Protein AF-W1YJF2-F1 (afdb_monomer_lite)

Foldseek 3Di:
DLCVVLLCQVVVQVVVCVVVVNDDPFREAEDAAVLVVCVPDPDLACLVVLVVQLVSCVSSVGQAYHRLADDAPPHDDSSRVRSVVNVVVSPVPHDHD

Radius of gyration: 15.51 Å; chains: 1; bounding box: 35×24×42 Å

pLDDT: mean 97.02, std 1.89, range [85.88, 98.44]

Organism: NCBI:txid408170

Structure (mmCIF, N/CA/C/O backbone):
data_AF-W1YJF2-F1
#
_entry.id   AF-W1YJF2-F1
#
loop_
_atom_site.group_PDB
_atom_site.id
_atom_site.type_symbol
_atom_site.label_atom_id
_atom_site.label_alt_id
_atom_site.label_comp_id
_atom_site.label_asym_id
_atom_site.label_entity_id
_atom_site.label_seq_id
_atom_site.pdbx_PDB_ins_code
_atom_site.Cartn_x
_atom_site.Cartn_y
_atom_site.Cartn_z
_atom_site.occupancy
_atom_site.B_iso_or_equiv
_atom_site.auth_seq_id
_atom_site.auth_comp_id
_atom_site.auth_asym_id
_atom_site.auth_atom_id
_atom_site.pdbx_PDB_model_num
ATOM 1 N N . ARG A 1 1 ? 6.767 -4.707 9.210 1.00 85.88 1 ARG A N 1
ATOM 2 C CA . ARG A 1 1 ? 6.771 -3.390 9.898 1.00 85.88 1 ARG A CA 1
ATOM 3 C C . ARG A 1 1 ? 5.348 -2.876 10.078 1.00 85.88 1 ARG A C 1
ATOM 5 O O . ARG A 1 1 ? 4.975 -2.739 11.224 1.00 85.88 1 ARG A O 1
ATOM 12 N N . ILE A 1 2 ? 4.538 -2.727 9.018 1.00 95.75 2 ILE A N 1
ATOM 13 C CA . ILE A 1 2 ? 3.133 -2.248 9.095 1.00 95.75 2 ILE A CA 1
ATOM 14 C C . ILE A 1 2 ? 2.335 -2.887 10.243 1.00 95.75 2 ILE A C 1
ATOM 16 O O . ILE A 1 2 ? 1.834 -2.173 11.097 1.00 95.75 2 ILE A O 1
ATOM 20 N N . THR A 1 3 ? 2.290 -4.220 10.308 1.00 96.94 3 THR A N 1
ATOM 21 C CA . THR A 1 3 ? 1.519 -4.957 11.325 1.00 96.94 3 THR A CA 1
ATOM 22 C C . THR A 1 3 ? 1.953 -4.705 12.762 1.00 96.94 3 THR A C 1
ATOM 24 O O . THR A 1 3 ? 1.136 -4.861 13.651 1.00 96.94 3 THR A O 1
ATOM 27 N N . LYS A 1 4 ? 3.219 -4.335 12.986 1.00 97.75 4 LYS A N 1
ATOM 28 C CA . LYS A 1 4 ? 3.749 -4.005 14.311 1.00 97.75 4 LYS A CA 1
ATOM 29 C C . LYS A 1 4 ? 3.497 -2.536 14.640 1.00 97.75 4 LYS A C 1
ATOM 31 O O . LYS A 1 4 ? 2.965 -2.223 15.687 1.00 97.75 4 LYS A O 1
ATOM 36 N N . GLU A 1 5 ? 3.854 -1.633 13.727 1.00 97.56 5 GLU A N 1
ATOM 37 C CA . GLU A 1 5 ? 3.728 -0.188 13.974 1.00 97.56 5 GLU A CA 1
ATOM 38 C C . GLU A 1 5 ? 2.262 0.262 14.089 1.00 97.56 5 GLU A C 1
ATOM 40 O O . GLU A 1 5 ? 1.967 1.235 14.774 1.00 97.56 5 GLU A O 1
ATOM 45 N N . ALA A 1 6 ? 1.340 -0.427 13.411 1.00 97.44 6 ALA A N 1
ATOM 46 C CA . ALA A 1 6 ? -0.082 -0.095 13.411 1.00 97.44 6 ALA A CA 1
ATOM 47 C C . ALA A 1 6 ? -0.930 -1.048 14.270 1.00 97.44 6 ALA A C 1
ATOM 49 O O . ALA A 1 6 ? -2.152 -0.997 14.176 1.00 97.44 6 ALA A O 1
ATOM 50 N N . GLU A 1 7 ? -0.320 -1.898 15.107 1.00 97.44 7 GLU A N 1
ATOM 51 C CA . GLU A 1 7 ? -1.028 -2.961 15.844 1.00 97.44 7 GLU A CA 1
ATOM 52 C C . GLU A 1 7 ? -2.164 -2.448 16.748 1.00 97.44 7 GLU A C 1
ATOM 54 O O . GLU A 1 7 ? -3.152 -3.146 16.957 1.00 97.44 7 GLU A O 1
ATOM 59 N N . HIS A 1 8 ? -2.065 -1.203 17.222 1.00 98.06 8 HIS A N 1
ATOM 60 C CA . HIS A 1 8 ? -3.068 -0.555 18.073 1.00 98.06 8 HIS A CA 1
ATOM 61 C C . HIS A 1 8 ? -3.864 0.551 17.365 1.00 98.06 8 HIS A C 1
ATOM 63 O O . HIS A 1 8 ? -4.617 1.274 18.015 1.00 98.06 8 HIS A O 1
ATOM 69 N N . LEU A 1 9 ? -3.700 0.730 16.049 1.00 97.75 9 LEU A N 1
ATOM 70 C CA . LEU A 1 9 ? -4.309 1.849 15.321 1.00 97.75 9 LEU A CA 1
ATOM 71 C C . LEU A 1 9 ? -5.842 1.835 15.413 1.00 97.75 9 LEU A C 1
ATOM 73 O O . LEU A 1 9 ? -6.455 2.868 15.679 1.00 97.75 9 LEU A O 1
ATOM 77 N N . VAL A 1 10 ? -6.456 0.669 15.201 1.00 97.69 10 VAL A N 1
ATOM 78 C CA . VAL A 1 10 ? -7.918 0.522 15.220 1.00 97.69 10 VAL A CA 1
ATOM 79 C C . VAL A 1 10 ? -8.457 0.637 16.642 1.00 97.69 10 VAL A C 1
ATOM 81 O O . VAL A 1 10 ? -9.331 1.467 16.875 1.00 97.69 10 VAL A O 1
ATOM 84 N N . SER A 1 11 ? -7.880 -0.103 17.597 1.00 97.94 11 SER A N 1
ATOM 85 C CA . SER A 1 11 ? -8.327 -0.092 18.998 1.00 97.94 11 SER A CA 1
ATOM 86 C C . SER A 1 11 ? -8.231 1.299 19.624 1.00 97.94 11 SER A C 1
ATOM 88 O O . SER A 1 11 ? -9.158 1.744 20.289 1.00 97.94 11 SER A O 1
ATOM 90 N N . THR A 1 12 ? -7.150 2.032 19.341 1.00 98.00 12 THR A N 1
ATOM 91 C CA . THR A 1 12 ? -6.990 3.413 19.819 1.00 98.00 12 THR A CA 1
ATOM 92 C C . THR A 1 12 ? -8.063 4.328 19.226 1.00 98.00 12 THR A C 1
ATOM 94 O O . THR A 1 12 ? -8.614 5.170 19.929 1.00 98.00 12 THR A O 1
ATOM 97 N N . GLY A 1 13 ? -8.395 4.157 17.941 1.00 97.44 13 GLY A N 1
ATOM 98 C CA . GLY A 1 13 ? -9.493 4.891 17.311 1.00 97.44 13 GLY A CA 1
ATOM 99 C C . GLY A 1 13 ? -10.841 4.612 17.979 1.00 97.44 13 GLY A C 1
ATOM 100 O O . GLY A 1 13 ? -11.582 5.548 18.256 1.00 97.44 13 GLY A O 1
ATOM 101 N N . GLU A 1 14 ? -11.132 3.348 18.285 1.00 97.69 14 GLU A N 1
ATOM 102 C CA . GLU A 1 14 ? -12.375 2.926 18.951 1.00 97.69 14 GLU A CA 1
ATOM 103 C C . GLU A 1 14 ? -12.480 3.404 20.404 1.00 97.69 14 GLU A C 1
ATOM 105 O O . GLU A 1 14 ? -13.575 3.704 20.888 1.00 97.69 14 GLU A O 1
ATOM 110 N N . ASP A 1 15 ? -11.356 3.503 21.111 1.00 98.31 15 ASP A N 1
ATOM 111 C CA . ASP A 1 15 ? -11.323 4.071 22.458 1.00 98.31 15 ASP A CA 1
ATOM 112 C C . ASP A 1 15 ? -11.610 5.582 22.431 1.00 98.31 15 ASP A C 1
ATOM 114 O O . ASP A 1 15 ? -12.428 6.057 23.221 1.00 98.31 15 ASP A O 1
ATOM 118 N N . ILE A 1 16 ? -11.049 6.320 21.462 1.00 98.12 16 ILE A N 1
ATOM 119 C CA . ILE A 1 16 ? -11.351 7.749 21.247 1.00 98.12 16 ILE A CA 1
ATOM 120 C C . ILE A 1 16 ? -12.830 7.944 20.871 1.00 98.12 16 ILE A C 1
ATOM 122 O O . ILE A 1 16 ? -13.489 8.841 21.400 1.00 98.12 16 ILE A O 1
ATOM 126 N N . GLU A 1 17 ? -13.383 7.098 19.992 1.00 97.56 17 GLU A N 1
ATOM 127 C CA . GLU A 1 17 ? -14.812 7.131 19.637 1.00 97.56 17 GLU A CA 1
ATOM 128 C C . GLU A 1 17 ? -15.703 7.007 20.879 1.00 97.56 17 GLU A C 1
ATOM 130 O O . GLU A 1 17 ? -16.702 7.718 21.007 1.00 97.56 17 GLU A O 1
ATOM 135 N N . ARG A 1 18 ? -15.328 6.123 21.811 1.00 97.75 18 ARG A N 1
ATOM 136 C CA . ARG A 1 18 ? -16.067 5.873 23.053 1.00 97.75 18 ARG A CA 1
ATOM 137 C C . ARG A 1 18 ? -15.938 7.013 24.054 1.00 97.75 18 ARG A C 1
ATOM 139 O O . ARG A 1 18 ? -16.922 7.339 24.711 1.00 97.75 18 ARG A O 1
ATOM 146 N N . GLU A 1 19 ? -14.751 7.601 24.172 1.00 98.25 19 GLU A N 1
ATOM 147 C CA . GLU A 1 19 ? -14.483 8.710 25.090 1.00 98.25 19 GLU A CA 1
ATOM 148 C C . GLU A 1 19 ? -15.269 9.967 24.701 1.00 98.25 19 GLU A C 1
ATOM 150 O O . GLU A 1 19 ? -15.900 10.595 25.551 1.00 98.25 19 GLU A O 1
ATOM 155 N N . PHE A 1 20 ? -15.277 10.311 23.412 1.00 97.62 20 PHE A N 1
ATOM 156 C CA . PHE A 1 20 ? -15.893 11.549 22.931 1.00 97.62 20 PHE A CA 1
ATOM 157 C C . PHE A 1 20 ? -17.317 11.368 22.394 1.00 97.62 20 PHE A C 1
ATOM 159 O O . PHE A 1 20 ? -18.003 12.359 22.149 1.00 97.62 20 PHE A O 1
ATOM 166 N N . GLY A 1 21 ? -17.779 10.129 22.196 1.00 96.62 21 GLY A N 1
ATOM 167 C CA . GLY A 1 21 ? -19.102 9.838 21.637 1.00 96.62 21 GLY A CA 1
ATOM 168 C C . GLY A 1 21 ? -19.265 10.278 20.176 1.00 96.62 21 GLY A C 1
ATOM 169 O O . GLY A 1 21 ? -20.388 10.508 19.728 1.00 96.62 21 GLY A O 1
ATOM 170 N N . ILE A 1 22 ? -18.158 10.426 19.437 1.00 97.62 22 ILE A N 1
ATOM 171 C CA . ILE A 1 22 ? -18.131 10.867 18.035 1.00 97.62 22 ILE A CA 1
ATOM 172 C C . ILE A 1 22 ? -17.577 9.727 17.171 1.00 97.62 22 ILE A C 1
ATOM 174 O O . ILE A 1 22 ? -16.483 9.245 17.455 1.00 97.62 22 ILE A O 1
ATOM 178 N N . PRO A 1 23 ? -18.273 9.310 16.098 1.00 95.88 23 PRO A N 1
ATOM 179 C CA . PRO A 1 23 ? -17.812 8.218 15.247 1.00 95.88 23 PRO A CA 1
ATOM 180 C C . PRO A 1 23 ? -16.620 8.618 14.355 1.00 95.88 23 PRO A C 1
ATOM 182 O O . PRO A 1 23 ? -16.635 9.646 13.678 1.00 95.88 23 PRO A O 1
ATOM 185 N N . ILE A 1 24 ? -15.624 7.739 14.279 1.00 97.00 24 ILE A N 1
ATOM 186 C CA . ILE A 1 24 ? -14.455 7.753 13.395 1.00 97.00 24 ILE A CA 1
ATOM 187 C C . ILE A 1 24 ? -14.648 6.650 12.348 1.00 97.00 24 ILE A C 1
ATOM 189 O O . ILE A 1 24 ? -14.209 5.508 12.485 1.00 97.00 24 ILE A O 1
ATOM 193 N N . ILE A 1 25 ? -15.296 7.015 11.244 1.00 96.31 25 ILE A N 1
ATOM 194 C CA . ILE A 1 25 ? -15.748 6.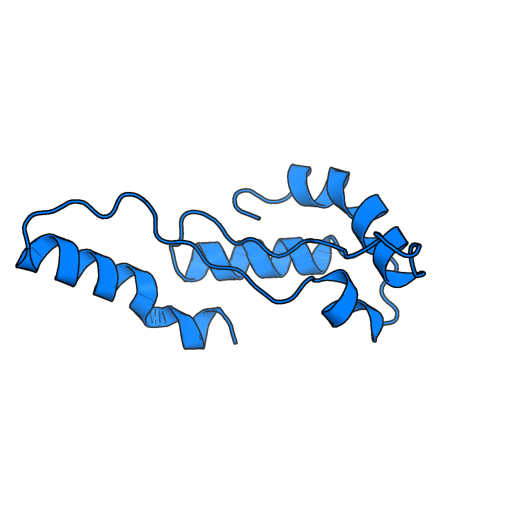057 10.223 1.00 96.31 25 ILE A CA 1
ATOM 195 C C . ILE A 1 25 ? -14.598 5.296 9.550 1.00 96.31 25 ILE A C 1
ATOM 197 O O . ILE A 1 25 ? -14.754 4.130 9.202 1.00 96.31 25 ILE A O 1
ATOM 201 N N . ASN A 1 26 ? -13.452 5.949 9.332 1.00 96.25 26 ASN A N 1
ATOM 202 C CA . ASN A 1 26 ? -12.340 5.369 8.583 1.00 96.25 26 ASN A CA 1
ATOM 203 C C . ASN A 1 26 ? -11.040 5.400 9.388 1.00 96.25 26 ASN A C 1
ATOM 205 O O . ASN A 1 26 ? -10.605 6.462 9.829 1.00 96.25 26 ASN A O 1
ATOM 209 N N . LYS A 1 27 ? -10.372 4.251 9.462 1.00 97.56 27 LYS A N 1
ATOM 210 C CA . LYS A 1 27 ? -8.988 4.087 9.901 1.00 97.56 27 LYS A CA 1
ATOM 211 C C . LYS A 1 27 ? -8.199 3.550 8.704 1.00 97.56 27 LYS A C 1
ATOM 213 O O . LYS A 1 27 ? -8.515 2.484 8.181 1.00 97.56 27 LYS A O 1
ATOM 218 N N . ARG A 1 28 ? -7.228 4.318 8.200 1.00 97.94 28 ARG A N 1
ATOM 219 C CA . ARG A 1 28 ? -6.476 4.008 6.969 1.00 97.94 28 ARG A CA 1
ATOM 220 C C . ARG A 1 28 ? -4.981 4.133 7.198 1.00 97.94 28 ARG A C 1
ATOM 222 O O . ARG A 1 28 ? -4.545 4.895 8.056 1.00 97.94 28 ARG A O 1
ATOM 229 N N . ILE A 1 29 ? -4.213 3.421 6.385 1.00 97.88 29 ILE A N 1
ATOM 230 C CA . ILE A 1 29 ? -2.753 3.513 6.355 1.00 97.88 29 ILE A CA 1
ATOM 231 C C . ILE A 1 29 ? -2.334 4.043 4.987 1.00 97.88 29 ILE A C 1
ATOM 233 O O . ILE A 1 29 ? -2.962 3.751 3.974 1.00 97.88 29 ILE A O 1
ATOM 237 N N . SER A 1 30 ? -1.259 4.820 4.943 1.00 97.44 30 SER A N 1
ATOM 238 C CA . SER A 1 30 ? -0.558 5.141 3.703 1.00 97.44 30 SER A CA 1
ATOM 239 C C . SER A 1 30 ? 0.918 4.826 3.869 1.00 97.44 30 SER A C 1
ATOM 241 O O . SER A 1 30 ? 1.499 5.151 4.905 1.00 97.44 30 SER A O 1
ATOM 243 N N . VAL A 1 31 ? 1.528 4.221 2.856 1.00 97.38 31 VAL A N 1
ATOM 244 C CA . VAL A 1 31 ? 2.960 3.909 2.844 1.00 97.38 31 VAL A CA 1
ATOM 245 C C . VAL A 1 31 ? 3.704 4.740 1.805 1.00 97.38 31 VAL A C 1
ATOM 247 O O . VAL A 1 31 ? 3.105 5.358 0.923 1.00 97.38 31 VAL A O 1
ATOM 250 N N . THR A 1 32 ? 5.033 4.746 1.911 1.00 97.06 32 THR A N 1
ATOM 251 C CA . THR A 1 32 ? 5.927 5.281 0.879 1.00 97.06 32 THR A CA 1
ATOM 252 C C . THR A 1 32 ? 5.580 4.678 -0.489 1.00 97.06 32 THR A C 1
ATOM 254 O O . THR A 1 32 ? 5.358 3.466 -0.542 1.00 97.06 32 THR A O 1
ATOM 257 N N . PRO A 1 33 ? 5.578 5.466 -1.585 1.00 97.88 33 PRO A N 1
ATOM 258 C CA . PRO A 1 33 ? 5.281 4.964 -2.924 1.00 97.88 33 PRO A CA 1
ATOM 259 C C . PRO A 1 33 ? 6.046 3.679 -3.250 1.00 97.88 33 PRO A C 1
ATOM 261 O O .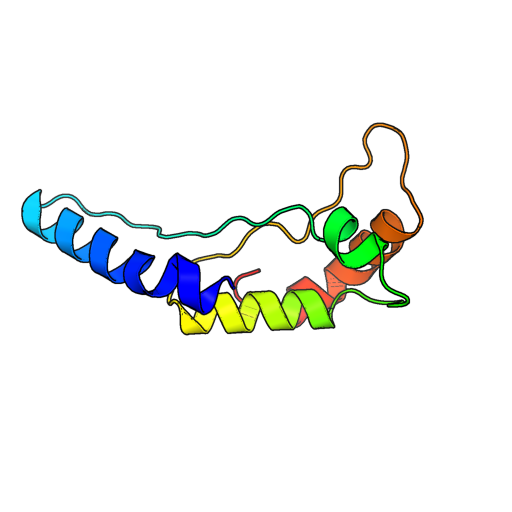 PRO A 1 33 ? 7.280 3.650 -3.188 1.00 97.88 33 PRO A O 1
ATOM 264 N N . ILE A 1 34 ? 5.318 2.614 -3.592 1.00 97.75 34 ILE A N 1
ATOM 265 C CA . ILE A 1 34 ? 5.916 1.295 -3.817 1.00 97.75 34 ILE A CA 1
ATOM 266 C C . ILE A 1 34 ? 6.924 1.313 -4.968 1.00 97.75 34 ILE A C 1
ATOM 268 O O . ILE A 1 34 ? 7.895 0.564 -4.897 1.00 97.75 34 ILE A O 1
ATOM 272 N N . SER A 1 35 ? 6.804 2.202 -5.962 1.00 97.12 35 SER A N 1
ATOM 273 C CA . SER A 1 35 ? 7.819 2.282 -7.023 1.00 97.12 35 SER A CA 1
ATOM 274 C C . SER A 1 35 ? 9.197 2.692 -6.493 1.00 97.12 35 SER A C 1
ATOM 276 O O . SER A 1 35 ? 10.210 2.209 -6.995 1.00 97.12 35 SER A O 1
ATOM 278 N N . LEU A 1 36 ? 9.249 3.509 -5.434 1.00 96.31 36 LEU A N 1
ATOM 279 C CA . LEU A 1 36 ? 10.494 3.923 -4.780 1.00 96.31 36 LEU A CA 1
ATOM 280 C C . LEU A 1 36 ? 11.062 2.819 -3.885 1.00 96.31 36 LEU A C 1
ATOM 282 O O . LEU A 1 36 ? 12.275 2.654 -3.801 1.00 96.31 36 LEU A O 1
ATOM 286 N N . VAL A 1 37 ? 10.188 2.063 -3.217 1.00 95.19 37 VAL A N 1
AT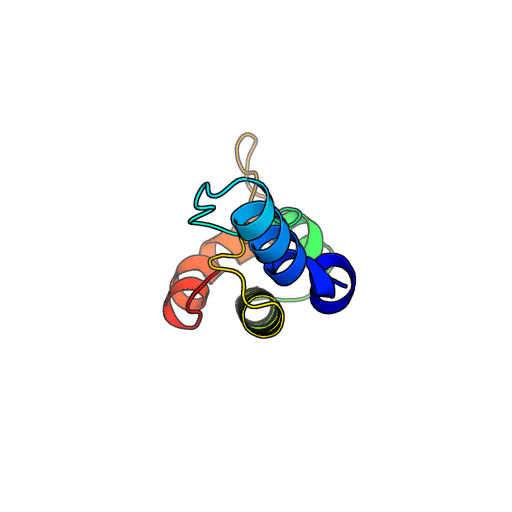OM 287 C CA . VAL A 1 37 ? 10.589 0.980 -2.308 1.00 95.19 37 VAL A CA 1
ATOM 288 C C . VAL A 1 37 ? 11.059 -0.244 -3.094 1.00 95.19 37 VAL A C 1
ATOM 290 O O . VAL A 1 37 ? 12.121 -0.795 -2.818 1.00 95.19 37 VAL A O 1
ATOM 293 N N . ALA A 1 38 ? 10.280 -0.663 -4.089 1.00 94.62 38 ALA A N 1
ATOM 294 C CA . ALA A 1 38 ? 10.557 -1.844 -4.894 1.00 94.62 38 ALA A CA 1
ATOM 295 C C . ALA A 1 38 ? 11.555 -1.573 -6.032 1.00 94.62 38 ALA A C 1
ATOM 297 O O . ALA A 1 38 ? 12.092 -2.519 -6.603 1.00 94.62 38 ALA A O 1
ATOM 298 N N . GLY A 1 39 ? 11.873 -0.306 -6.326 1.00 93.38 39 GLY A N 1
ATOM 299 C CA . GLY A 1 39 ? 12.835 0.059 -7.370 1.00 93.38 39 GLY A CA 1
ATOM 300 C C . GLY A 1 39 ? 14.269 -0.428 -7.133 1.00 93.38 39 GLY A C 1
ATOM 301 O O . GLY A 1 39 ? 15.038 -0.502 -8.086 1.00 93.38 39 GLY A O 1
ATOM 302 N N . GLY A 1 40 ? 14.620 -0.797 -5.896 1.00 91.06 40 GLY A N 1
ATOM 303 C CA . GLY A 1 40 ? 15.888 -1.458 -5.561 1.00 91.06 40 GLY A CA 1
ATOM 304 C C . GLY A 1 40 ? 15.869 -2.986 -5.693 1.00 91.06 40 GLY A C 1
ATOM 305 O O . GLY A 1 40 ? 16.828 -3.632 -5.283 1.00 91.06 40 GLY A O 1
ATOM 306 N N . SER A 1 41 ? 14.778 -3.571 -6.195 1.00 94.00 41 SER A N 1
ATOM 307 C CA . SER A 1 41 ? 14.622 -5.018 -6.372 1.00 94.00 41 SER A CA 1
ATOM 308 C C . SER A 1 41 ? 14.710 -5.434 -7.842 1.00 94.00 41 SER A C 1
ATOM 310 O O . SER A 1 41 ? 14.487 -4.631 -8.748 1.00 94.00 41 SER A O 1
ATOM 312 N N . ASP A 1 42 ? 14.951 -6.725 -8.073 1.00 94.25 42 ASP A N 1
ATOM 313 C CA . ASP A 1 42 ? 14.933 -7.332 -9.411 1.00 94.25 42 ASP A CA 1
ATOM 314 C C . ASP A 1 42 ? 13.535 -7.807 -9.839 1.00 94.25 42 ASP A C 1
ATOM 316 O O . ASP A 1 42 ? 13.384 -8.502 -10.846 1.00 94.25 42 ASP A O 1
ATOM 320 N N . LEU A 1 43 ? 12.494 -7.441 -9.083 1.00 95.12 43 LEU A N 1
ATOM 321 C CA . LEU A 1 43 ? 11.120 -7.802 -9.405 1.00 95.12 43 LEU A CA 1
ATOM 322 C C . LEU A 1 43 ? 10.715 -7.229 -10.767 1.00 95.12 43 LEU A C 1
ATOM 324 O O . LEU A 1 43 ? 11.009 -6.084 -11.106 1.00 95.12 43 LEU A O 1
ATOM 328 N N . THR A 1 44 ? 9.992 -8.037 -11.536 1.00 96.00 44 THR A N 1
ATOM 329 C CA . THR A 1 44 ? 9.398 -7.651 -12.824 1.00 96.00 44 THR A CA 1
ATOM 330 C C . THR A 1 44 ? 7.906 -7.340 -12.717 1.00 96.00 44 THR A C 1
ATOM 332 O O . THR A 1 44 ? 7.322 -6.839 -13.670 1.00 96.00 44 THR A O 1
ATOM 335 N N . SER A 1 45 ? 7.304 -7.613 -11.558 1.00 97.50 45 SER A N 1
ATOM 336 C CA . SER A 1 45 ? 5.932 -7.267 -11.190 1.00 97.50 45 SER A CA 1
ATOM 337 C C . SER A 1 45 ? 5.889 -6.927 -9.703 1.00 97.50 45 SER A C 1
ATOM 339 O O . SER A 1 45 ? 6.554 -7.572 -8.886 1.00 97.50 45 SER A O 1
ATOM 341 N N . TYR A 1 46 ? 5.097 -5.920 -9.343 1.00 98.38 46 TYR A N 1
ATOM 342 C CA . TYR A 1 46 ? 4.879 -5.509 -7.956 1.00 98.38 46 TYR A CA 1
ATOM 343 C C . TYR A 1 46 ? 3.554 -6.019 -7.380 1.00 98.38 46 TYR A C 1
ATOM 345 O O . TYR A 1 46 ? 3.233 -5.709 -6.233 1.00 98.38 46 TYR A O 1
ATOM 353 N N . VAL A 1 47 ? 2.826 -6.873 -8.104 1.00 98.31 47 VAL A N 1
ATOM 354 C CA . VAL A 1 47 ? 1.628 -7.566 -7.592 1.00 98.31 47 VAL A CA 1
ATOM 355 C C . VAL A 1 47 ? 1.901 -8.303 -6.268 1.00 98.31 47 VAL A C 1
ATOM 357 O O . VAL A 1 47 ? 1.115 -8.141 -5.332 1.00 98.31 47 VAL A O 1
ATOM 360 N N . PRO A 1 48 ? 3.036 -9.016 -6.075 1.00 97.56 48 PRO A N 1
ATOM 361 C CA . PRO A 1 48 ? 3.337 -9.634 -4.781 1.00 97.56 48 PRO A CA 1
ATOM 362 C C . PRO A 1 48 ? 3.483 -8.624 -3.632 1.00 97.56 48 PRO A C 1
ATOM 364 O O . PRO A 1 48 ? 3.201 -8.957 -2.478 1.00 97.56 48 PRO A O 1
ATOM 367 N N . VAL A 1 49 ? 3.909 -7.392 -3.937 1.00 97.44 49 VAL A N 1
ATOM 368 C CA . VAL A 1 49 ? 4.018 -6.302 -2.958 1.00 97.44 49 VAL A CA 1
ATOM 369 C C . VAL A 1 49 ? 2.629 -5.793 -2.582 1.00 97.44 49 VAL A C 1
ATOM 371 O O . VAL A 1 49 ? 2.353 -5.666 -1.391 1.00 97.44 49 VAL A O 1
ATOM 374 N N . ALA A 1 50 ? 1.735 -5.596 -3.558 1.00 98.06 50 ALA A N 1
ATOM 375 C CA . ALA A 1 50 ? 0.333 -5.265 -3.297 1.00 98.06 50 ALA A CA 1
ATOM 376 C C . ALA A 1 50 ? -0.337 -6.338 -2.423 1.00 98.06 50 ALA A C 1
ATOM 378 O O . ALA A 1 50 ? -0.902 -6.023 -1.381 1.00 98.06 50 ALA A O 1
ATOM 379 N N . ALA A 1 51 ? -0.165 -7.622 -2.749 1.00 98.06 51 ALA A N 1
ATOM 380 C CA . ALA A 1 51 ? -0.696 -8.716 -1.937 1.00 98.06 51 ALA A CA 1
ATOM 381 C C . ALA A 1 51 ? -0.136 -8.718 -0.501 1.00 98.06 51 ALA A C 1
ATOM 383 O O . ALA A 1 51 ? -0.831 -9.080 0.449 1.00 98.06 51 ALA A O 1
ATOM 384 N N . ALA A 1 52 ? 1.129 -8.329 -0.309 1.00 97.25 52 ALA A N 1
ATOM 385 C CA . ALA A 1 52 ? 1.709 -8.185 1.025 1.00 97.25 52 ALA A CA 1
ATOM 386 C C . ALA A 1 52 ? 1.124 -6.989 1.796 1.00 97.25 52 ALA A C 1
ATOM 388 O O . ALA A 1 52 ? 0.899 -7.108 3.003 1.00 97.25 52 ALA A O 1
ATOM 389 N N . MET A 1 53 ? 0.860 -5.867 1.118 1.00 97.75 53 MET A N 1
ATOM 390 C CA . MET A 1 53 ? 0.170 -4.710 1.696 1.00 97.75 53 MET A CA 1
ATOM 391 C C . MET A 1 53 ? -1.252 -5.072 2.124 1.00 97.75 53 MET A C 1
ATOM 393 O O . MET A 1 53 ? -1.622 -4.797 3.262 1.00 97.75 53 MET A O 1
ATOM 397 N N . ASP A 1 54 ? -2.000 -5.751 1.254 1.00 98.31 54 ASP A N 1
ATOM 398 C CA . ASP A 1 54 ? -3.372 -6.200 1.500 1.00 98.31 54 ASP A CA 1
ATOM 399 C C . ASP A 1 54 ? -3.452 -7.100 2.738 1.00 98.31 54 ASP A C 1
ATOM 401 O O . ASP A 1 54 ? -4.212 -6.832 3.669 1.00 98.31 54 ASP A O 1
ATOM 405 N N . ARG A 1 55 ? -2.578 -8.116 2.819 1.00 98.12 55 ARG A N 1
ATOM 406 C CA . ARG A 1 55 ? -2.486 -8.980 4.005 1.00 98.12 55 ARG A CA 1
ATOM 407 C C . ARG A 1 55 ? -2.177 -8.183 5.266 1.00 98.12 55 ARG A C 1
ATOM 409 O O . ARG A 1 55 ? -2.814 -8.410 6.287 1.00 98.12 55 ARG A O 1
ATOM 416 N N . ALA A 1 56 ? -1.224 -7.252 5.208 1.00 97.88 56 ALA A N 1
ATOM 417 C CA . ALA A 1 56 ? -0.873 -6.437 6.366 1.00 97.88 56 ALA A CA 1
ATOM 418 C C . ALA A 1 56 ? -2.042 -5.550 6.821 1.00 97.88 56 ALA A C 1
ATOM 420 O O . ALA A 1 56 ? -2.300 -5.457 8.018 1.00 97.88 56 ALA A O 1
ATOM 421 N N . ALA A 1 57 ? -2.764 -4.934 5.886 1.00 97.62 57 ALA A N 1
ATOM 422 C CA . ALA A 1 57 ? -3.924 -4.103 6.184 1.00 97.62 57 ALA A CA 1
ATOM 423 C C . ALA A 1 57 ? -5.076 -4.915 6.788 1.00 97.62 57 ALA A C 1
ATOM 425 O O . ALA A 1 57 ? -5.643 -4.502 7.800 1.00 97.62 57 ALA A O 1
ATOM 426 N N . LYS A 1 58 ? -5.346 -6.108 6.244 1.00 98.06 58 LYS A N 1
ATOM 427 C CA . LYS A 1 58 ? -6.325 -7.057 6.791 1.00 98.06 58 LYS A CA 1
ATOM 428 C C . LYS A 1 58 ? -5.944 -7.526 8.193 1.00 98.06 58 LYS A C 1
ATOM 430 O O . LYS A 1 58 ? -6.807 -7.593 9.058 1.00 98.06 58 LYS A O 1
ATOM 435 N N . THR A 1 59 ? -4.661 -7.801 8.443 1.00 97.88 59 THR A N 1
ATOM 436 C CA . THR A 1 59 ? -4.169 -8.156 9.784 1.00 97.88 59 THR A CA 1
ATOM 437 C C . THR A 1 59 ? -4.379 -7.029 10.794 1.00 97.88 59 THR A C 1
ATOM 439 O O . THR A 1 59 ? -4.719 -7.310 11.936 1.00 97.88 59 THR A O 1
ATOM 442 N N . VAL A 1 60 ? -4.175 -5.770 10.397 1.00 97.56 60 VAL A N 1
ATOM 443 C CA . VAL A 1 60 ? -4.368 -4.615 11.293 1.00 97.56 60 VAL A CA 1
ATOM 444 C C . VAL A 1 60 ? -5.854 -4.267 11.471 1.00 97.56 60 VAL A C 1
ATOM 446 O O . VAL A 1 60 ? -6.229 -3.696 12.489 1.00 97.56 60 VAL A O 1
ATOM 449 N N . GLY A 1 61 ? -6.707 -4.608 10.502 1.00 97.19 61 GLY A N 1
ATOM 450 C CA . GLY A 1 61 ? -8.138 -4.296 10.533 1.00 97.19 61 GLY A CA 1
ATOM 451 C C . GLY A 1 61 ? -8.480 -2.890 10.026 1.00 97.19 61 GLY A C 1
ATOM 452 O O . GLY A 1 61 ? -9.496 -2.323 10.419 1.00 97.19 61 GLY A O 1
ATOM 453 N N . VAL A 1 62 ? -7.637 -2.299 9.172 1.00 97.94 62 VAL A N 1
ATOM 454 C CA . VAL A 1 62 ? -7.908 -0.982 8.566 1.00 97.94 62 VAL A CA 1
ATOM 455 C C . VAL A 1 62 ? -8.815 -1.088 7.345 1.00 97.94 62 VAL A C 1
ATOM 457 O O . VAL A 1 62 ? -8.892 -2.126 6.696 1.00 97.94 62 VAL A O 1
ATOM 460 N N . ASN A 1 63 ? -9.467 0.018 6.987 1.00 97.69 63 ASN A N 1
ATOM 461 C CA . ASN A 1 63 ? -10.375 0.057 5.839 1.00 97.69 63 ASN A CA 1
ATOM 462 C C . ASN A 1 63 ? -9.644 0.066 4.494 1.00 97.69 63 ASN A C 1
ATOM 464 O O . ASN A 1 63 ? -10.209 -0.356 3.491 1.00 97.69 63 ASN A O 1
ATOM 468 N N . PHE A 1 64 ? -8.441 0.642 4.455 1.00 97.81 64 PHE A N 1
ATOM 469 C CA . PHE A 1 64 ? -7.679 0.819 3.223 1.00 97.81 64 PHE A CA 1
ATOM 470 C C . PHE A 1 64 ? -6.199 1.071 3.522 1.00 97.81 64 PHE A C 1
ATOM 472 O O . PHE A 1 64 ? -5.877 1.761 4.500 1.00 97.81 64 PHE A O 1
ATOM 479 N N . ILE A 1 65 ? -5.313 0.575 2.659 1.00 98.19 65 ILE A N 1
ATOM 480 C CA . ILE A 1 65 ? -3.884 0.882 2.668 1.00 98.19 65 ILE A CA 1
ATOM 481 C C . ILE A 1 65 ? -3.435 1.492 1.338 1.00 98.19 65 ILE A C 1
ATOM 483 O O . ILE A 1 65 ? -3.247 0.810 0.346 1.00 98.19 65 ILE A O 1
ATOM 487 N N . GLY A 1 66 ? -3.190 2.798 1.329 1.00 97.75 66 GLY A N 1
ATOM 488 C CA . GLY A 1 66 ? -2.669 3.489 0.153 1.00 97.75 66 GLY A CA 1
ATOM 489 C C . GLY A 1 66 ? -1.147 3.404 0.041 1.00 97.75 66 GLY A C 1
ATOM 490 O O . GLY A 1 66 ? -0.438 3.185 1.024 1.00 97.75 66 GLY A O 1
ATOM 491 N N . GLY A 1 67 ? -0.628 3.670 -1.155 1.00 97.38 67 GLY A N 1
ATOM 492 C CA . GLY A 1 67 ? 0.815 3.785 -1.406 1.00 97.38 67 GLY A CA 1
ATOM 493 C C . GLY A 1 67 ?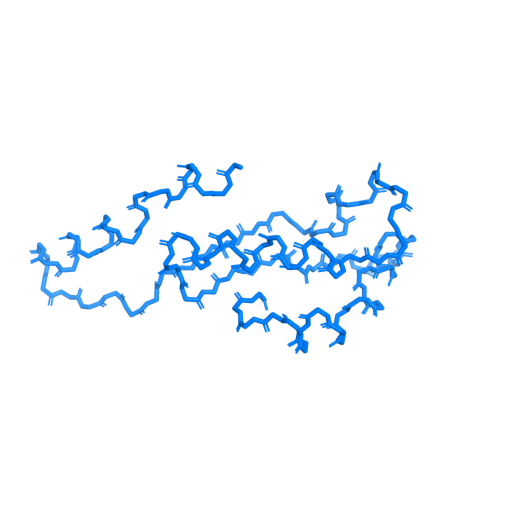 1.332 2.877 -2.514 1.00 97.38 67 GLY A C 1
ATOM 494 O O . GLY A 1 67 ? 2.503 2.984 -2.875 1.00 97.38 67 GLY A O 1
ATOM 495 N N . PHE A 1 68 ? 0.472 2.043 -3.112 1.00 98.19 68 PHE A N 1
ATOM 496 C CA . PHE A 1 68 ? 0.764 1.357 -4.371 1.00 98.19 68 PHE A CA 1
ATOM 497 C C . PHE A 1 68 ? 0.750 2.361 -5.536 1.00 98.19 68 PHE A C 1
ATOM 499 O O . PHE A 1 68 ? -0.174 2.434 -6.339 1.00 98.19 68 PHE A O 1
ATOM 506 N N . SER A 1 69 ? 1.755 3.233 -5.554 1.00 98.00 69 SER A N 1
ATOM 507 C CA . SER A 1 69 ? 1.812 4.425 -6.393 1.00 98.00 69 SER A CA 1
ATOM 508 C C . SER A 1 69 ? 3.224 4.700 -6.909 1.00 98.00 69 SER A C 1
ATOM 510 O O . SER A 1 69 ? 4.217 4.196 -6.376 1.00 98.00 69 SER A O 1
ATOM 512 N N . ALA A 1 70 ? 3.292 5.523 -7.958 1.00 97.56 70 ALA A N 1
ATOM 513 C CA . ALA A 1 70 ? 4.516 5.998 -8.593 1.00 97.56 70 ALA A CA 1
ATOM 514 C C . ALA A 1 70 ? 4.472 7.516 -8.816 1.00 97.56 70 ALA A C 1
ATOM 516 O O . ALA A 1 70 ? 3.399 8.105 -8.959 1.00 97.56 70 ALA A O 1
ATOM 517 N N . LEU A 1 71 ? 5.646 8.151 -8.872 1.00 96.56 71 LEU A N 1
ATOM 518 C CA . LEU A 1 71 ? 5.794 9.593 -9.086 1.00 96.56 71 LEU A CA 1
ATOM 519 C C . LEU A 1 71 ? 6.432 9.855 -10.456 1.00 96.56 71 LEU A C 1
ATOM 521 O O . LEU A 1 71 ? 7.649 9.863 -10.588 1.00 96.56 71 LEU A O 1
ATOM 525 N N . VAL A 1 72 ? 5.607 10.096 -11.479 1.00 97.06 72 VAL A N 1
ATOM 526 C CA . VAL A 1 72 ? 6.051 10.134 -12.892 1.00 97.06 72 VAL A CA 1
ATOM 527 C C . VAL A 1 72 ? 6.040 11.522 -13.533 1.00 97.06 72 VAL A C 1
ATOM 529 O O . VAL A 1 72 ? 6.199 11.664 -14.744 1.00 97.06 72 VAL A O 1
ATOM 532 N N . THR A 1 73 ? 5.860 12.575 -12.737 1.00 95.81 73 THR A N 1
ATOM 533 C CA . THR A 1 73 ? 5.681 13.952 -13.232 1.00 95.81 73 THR A CA 1
ATOM 534 C C . THR A 1 73 ? 6.870 14.490 -14.033 1.00 95.81 73 THR A C 1
ATOM 536 O O . THR A 1 73 ? 6.699 15.417 -14.818 1.00 95.81 73 THR A O 1
ATOM 539 N N . LYS A 1 74 ? 8.067 13.909 -13.869 1.00 95.12 74 LYS A N 1
ATOM 540 C CA . LYS A 1 74 ? 9.294 14.262 -14.609 1.00 95.12 74 LYS A CA 1
ATOM 541 C C . LYS A 1 74 ? 9.789 13.135 -15.524 1.00 95.12 74 LYS A C 1
ATOM 543 O O . LYS A 1 74 ? 10.964 13.094 -15.878 1.00 95.12 74 LYS A O 1
ATOM 548 N N . GLY A 1 75 ? 8.895 12.225 -15.899 1.00 94.50 75 GLY A N 1
ATOM 549 C CA . GLY A 1 75 ? 9.228 10.986 -16.593 1.00 94.50 75 GLY A CA 1
ATOM 550 C C . GLY A 1 75 ? 9.195 9.782 -15.654 1.00 94.50 75 GLY A C 1
ATOM 551 O O . GLY A 1 75 ? 9.260 9.921 -14.436 1.00 94.50 75 GLY A O 1
ATOM 552 N N . ALA A 1 76 ? 9.057 8.597 -16.246 1.00 96.88 76 ALA A N 1
ATOM 553 C CA . ALA A 1 76 ? 8.926 7.334 -15.529 1.00 96.88 76 ALA A CA 1
ATOM 554 C C . ALA A 1 76 ? 10.228 6.531 -15.595 1.00 96.88 76 AL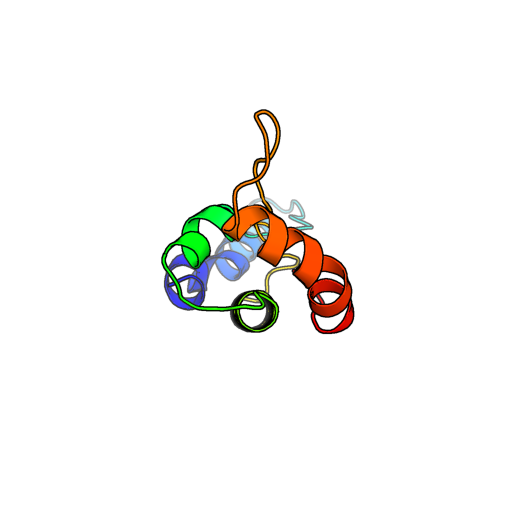A A C 1
ATOM 556 O O . ALA A 1 76 ? 10.740 6.252 -16.687 1.00 96.88 76 ALA A O 1
ATOM 557 N N . THR A 1 77 ? 10.729 6.116 -14.434 1.00 96.25 77 THR A N 1
ATOM 558 C CA . THR A 1 77 ? 11.829 5.154 -14.330 1.00 96.25 77 THR A CA 1
ATOM 559 C C . THR A 1 77 ? 11.358 3.743 -14.699 1.00 96.25 77 THR A C 1
ATOM 561 O O . THR A 1 77 ? 10.165 3.487 -14.882 1.00 96.25 77 THR A O 1
ATOM 564 N N . ARG A 1 78 ? 12.292 2.785 -14.781 1.00 96.00 78 ARG A N 1
ATOM 565 C CA . ARG A 1 78 ? 11.947 1.363 -14.950 1.00 96.00 78 ARG A CA 1
ATOM 566 C C . ARG A 1 78 ? 11.016 0.877 -13.834 1.00 96.00 78 ARG A C 1
ATOM 568 O O . ARG A 1 78 ? 10.045 0.188 -14.123 1.00 96.00 78 ARG A O 1
ATOM 575 N N . ALA A 1 79 ? 11.291 1.262 -12.590 1.00 97.31 79 ALA A N 1
ATOM 576 C CA . ALA A 1 79 ? 10.487 0.865 -11.441 1.00 97.31 79 ALA A CA 1
ATOM 577 C C . ALA A 1 79 ? 9.064 1.435 -11.508 1.00 97.31 79 ALA A C 1
ATOM 579 O O . ALA A 1 79 ? 8.108 0.727 -11.209 1.00 97.31 79 ALA A O 1
ATOM 580 N N . ASP A 1 80 ? 8.912 2.686 -11.946 1.00 97.81 80 ASP A N 1
ATOM 581 C CA . ASP A 1 80 ? 7.590 3.300 -12.099 1.00 97.81 80 ASP A CA 1
ATOM 582 C C . ASP A 1 80 ? 6.757 2.590 -13.167 1.00 97.81 80 ASP A C 1
ATOM 584 O O . ASP A 1 80 ? 5.570 2.361 -12.961 1.00 97.81 80 ASP A O 1
ATOM 588 N N . ARG A 1 81 ? 7.382 2.200 -14.287 1.00 97.88 81 ARG A N 1
ATOM 589 C CA . ARG A 1 81 ? 6.708 1.434 -15.347 1.00 97.88 81 ARG A CA 1
ATOM 590 C C . ARG A 1 81 ? 6.241 0.074 -14.844 1.00 97.88 81 ARG A C 1
ATOM 592 O O . ARG A 1 81 ? 5.073 -0.241 -15.006 1.00 97.88 81 ARG A O 1
ATOM 599 N N . ILE A 1 82 ? 7.112 -0.664 -14.149 1.00 98.12 82 ILE A N 1
ATOM 600 C CA . ILE A 1 82 ? 6.747 -1.949 -13.531 1.00 98.12 82 ILE A CA 1
ATOM 601 C C . ILE A 1 82 ? 5.557 -1.771 -12.583 1.00 98.12 82 ILE A C 1
ATOM 603 O O . ILE A 1 82 ? 4.638 -2.588 -12.600 1.00 98.12 82 ILE A O 1
ATOM 607 N N . LEU A 1 83 ? 5.542 -0.700 -11.779 1.00 98.31 83 LEU A N 1
ATOM 608 C CA . LEU A 1 83 ? 4.412 -0.425 -10.897 1.00 98.31 83 LEU A CA 1
ATOM 609 C C . LEU A 1 83 ? 3.128 -0.175 -11.684 1.00 98.31 83 LEU A C 1
ATOM 611 O O . LEU A 1 83 ? 2.122 -0.804 -11.379 1.00 98.31 83 LEU A O 1
ATOM 615 N N . ILE A 1 84 ? 3.167 0.712 -12.682 1.00 98.06 84 ILE A N 1
ATOM 616 C CA . ILE A 1 84 ? 2.005 1.053 -13.513 1.00 98.06 84 ILE A CA 1
ATOM 617 C C . ILE A 1 84 ? 1.449 -0.194 -14.206 1.00 98.06 84 ILE A C 1
ATOM 619 O O . ILE A 1 84 ? 0.246 -0.438 -14.138 1.00 98.06 84 ILE A O 1
ATOM 623 N N . ASP A 1 85 ? 2.323 -1.014 -14.790 1.00 98.38 85 ASP A N 1
ATOM 624 C CA . ASP A 1 85 ? 1.953 -2.260 -15.466 1.00 98.38 85 ASP A CA 1
ATOM 625 C C . ASP A 1 85 ? 1.368 -3.295 -14.488 1.00 98.38 85 ASP A C 1
ATOM 627 O O . ASP A 1 85 ? 0.560 -4.135 -14.876 1.00 98.38 85 ASP A O 1
ATOM 631 N N . SER A 1 86 ? 1.726 -3.209 -13.201 1.00 98.38 86 SER A N 1
ATOM 632 C CA . SER A 1 86 ? 1.199 -4.076 -12.141 1.00 98.38 86 SER A CA 1
ATOM 633 C C . SER A 1 86 ? -0.164 -3.629 -11.596 1.00 98.38 86 SER A C 1
ATOM 635 O O . SER A 1 86 ? -0.816 -4.425 -10.925 1.00 98.38 86 SER A O 1
ATOM 637 N N . ILE A 1 87 ? -0.610 -2.387 -11.845 1.00 98.25 87 ILE A N 1
ATOM 638 C CA . ILE A 1 87 ? -1.864 -1.841 -11.282 1.00 98.25 87 ILE A CA 1
ATOM 639 C C . ILE A 1 87 ? -3.089 -2.709 -11.615 1.00 98.25 87 ILE A C 1
ATOM 641 O O . ILE A 1 87 ? -3.842 -3.005 -10.686 1.00 98.25 87 ILE A O 1
ATOM 645 N N . PRO A 1 88 ? -3.322 -3.141 -12.874 1.00 98.44 88 PRO A N 1
ATOM 646 C CA . PRO A 1 88 ? -4.543 -3.868 -13.217 1.00 98.44 88 PRO A CA 1
ATOM 647 C C . PRO A 1 88 ? -4.692 -5.175 -12.435 1.00 98.44 88 PRO A C 1
ATOM 649 O O . PRO A 1 88 ? -5.755 -5.452 -11.889 1.00 98.44 88 PRO A O 1
ATOM 652 N N . GLU A 1 89 ? -3.619 -5.963 -12.343 1.00 98.44 89 GLU A N 1
ATOM 653 C CA . GLU A 1 89 ? -3.632 -7.235 -11.619 1.00 98.44 89 GLU A CA 1
ATOM 654 C C . GLU A 1 89 ? -3.622 -7.022 -10.101 1.00 98.44 89 GLU A C 1
ATOM 656 O O . GLU A 1 89 ? -4.346 -7.711 -9.386 1.00 98.44 89 GLU A O 1
ATOM 661 N N . ALA A 1 90 ? -2.864 -6.042 -9.598 1.00 98.31 90 ALA A N 1
ATOM 662 C CA . ALA A 1 90 ? -2.838 -5.719 -8.174 1.00 98.31 90 ALA A CA 1
ATOM 663 C C . ALA A 1 90 ? -4.240 -5.360 -7.662 1.00 98.31 90 ALA A C 1
ATOM 665 O O . ALA A 1 90 ? -4.701 -5.961 -6.696 1.00 98.31 90 ALA A O 1
ATOM 666 N N . LEU A 1 91 ? -4.949 -4.456 -8.344 1.00 96.69 91 LEU A N 1
ATOM 667 C CA . LEU A 1 91 ? -6.304 -4.050 -7.958 1.00 96.69 91 LEU A CA 1
ATOM 668 C C . LEU A 1 91 ? -7.361 -5.139 -8.204 1.00 96.69 91 LEU A C 1
ATOM 670 O O . LEU A 1 91 ? -8.417 -5.104 -7.585 1.00 96.69 91 LEU A O 1
ATOM 674 N N . ALA A 1 92 ? -7.102 -6.105 -9.091 1.00 98.25 92 ALA A N 1
ATOM 675 C CA . ALA A 1 92 ? -8.001 -7.239 -9.318 1.00 98.25 92 ALA A CA 1
ATOM 676 C C . ALA A 1 92 ? -7.822 -8.375 -8.294 1.00 98.25 92 ALA A C 1
ATOM 678 O O . ALA A 1 92 ? -8.720 -9.198 -8.130 1.00 98.25 92 ALA A O 1
ATOM 679 N N . THR A 1 93 ? -6.656 -8.457 -7.645 1.00 97.69 93 THR A N 1
ATOM 680 C CA . THR A 1 93 ? -6.274 -9.568 -6.751 1.00 97.69 93 THR A CA 1
ATOM 681 C C . THR A 1 93 ? -6.153 -9.160 -5.282 1.00 97.69 93 THR A C 1
A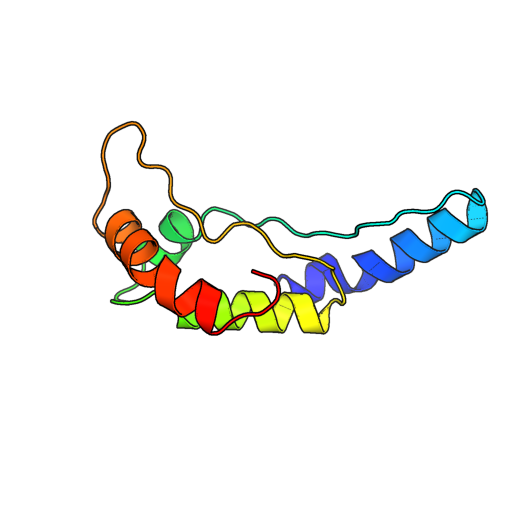TOM 683 O O . THR A 1 93 ? -5.847 -10.000 -4.434 1.00 97.69 93 THR A O 1
ATOM 686 N N . THR A 1 94 ? -6.397 -7.888 -4.966 1.00 98.19 94 THR A N 1
ATOM 687 C CA . THR A 1 94 ? -6.405 -7.340 -3.604 1.00 98.19 94 THR A CA 1
ATOM 688 C C . THR A 1 94 ? -7.721 -6.624 -3.330 1.00 98.19 94 THR A C 1
ATOM 690 O O . THR A 1 94 ? -8.402 -6.210 -4.264 1.00 98.19 94 THR A O 1
ATOM 693 N N . ASP A 1 95 ? -8.090 -6.495 -2.052 1.00 97.19 95 ASP A N 1
ATOM 694 C CA . ASP A 1 95 ? -9.402 -5.954 -1.674 1.00 97.19 95 ASP A CA 1
ATOM 695 C C . ASP A 1 95 ? -9.316 -4.509 -1.166 1.00 97.19 95 ASP A C 1
ATOM 697 O O . ASP A 1 95 ? -10.244 -3.726 -1.365 1.00 97.19 95 ASP A O 1
ATOM 701 N N . ILE A 1 96 ? -8.228 -4.160 -0.464 1.00 96.12 96 ILE A N 1
ATOM 702 C CA . ILE A 1 96 ? -8.127 -2.898 0.292 1.00 96.12 96 ILE A CA 1
ATOM 703 C C . ILE A 1 96 ? -6.806 -2.139 0.073 1.00 96.12 96 ILE A C 1
ATOM 705 O O . ILE A 1 96 ? -6.372 -1.406 0.967 1.00 96.12 96 ILE A O 1
ATOM 709 N N . VAL A 1 97 ? -6.160 -2.326 -1.084 1.00 88.75 97 VAL A N 1
ATOM 710 C CA . VAL A 1 97 ? -4.896 -1.671 -1.499 1.00 88.75 97 VAL A CA 1
ATOM 711 C C . VAL A 1 97 ? -5.136 -0.563 -2.518 1.00 88.75 97 VAL A C 1
ATOM 713 O O . VAL A 1 97 ? -5.988 -0.763 -3.409 1.00 88.75 97 VAL A O 1
#

InterPro domains:
  IPR007841 Uncharacterised protein family UPF0210 [PF05167] (1-97)
  IPR007841 Uncharacterised protein family UPF0210 [PTHR37560] (2-95)

Sequence (97 aa):
RITKEAEHLVSTGEDIEREFGIPIINKRISVTPISLVAGGSDLTSYVPVAAAMDRAAKTVGVNFIGGFSALVTKGATRADRILIDSIPEALATTDIV

Secondary structure (DSSP, 8-state):
-HHHHTTTHHHHHHHHHHHHT------EEE-S-HHHHHTTS--S--HHHHHHHHHHHHHHT-SEEE------BTB--HHHHHHHHHHHHHHHH-S--